Protein AF-A0A1G7Z1V8-F1 (afdb_monomer)

Foldseek 3Di:
DPPDDLADPVLVVLLVVLVPDDDPDDPVNLVVLVVQLVVLVVVLVVLVVCVVVVVDDPSNSVRNNVSSVVSNVSSVVSNVVNVVNVVVVVVVVVVVVVVVVVVD

Radius of gyration: 20.26 Å; Cα contacts (8 Å, |Δi|>4): 48; chains: 1; bounding box: 48×25×67 Å

Mean predicted aligned error: 6.36 Å

Solvent-accessible surface area (backbone atoms only — not comparable to full-atom values): 6083 Å² total; per-residue (Å²): 131,82,81,78,68,95,62,60,66,72,59,53,53,60,60,53,69,62,74,75,75,65,82,84,73,49,76,68,52,53,52,49,47,51,53,50,42,57,49,45,58,49,50,53,52,51,48,55,51,34,49,75,71,62,74,45,58,66,72,60,48,55,54,50,49,52,49,48,52,52,50,47,52,53,44,51,54,52,50,52,53,43,51,53,49,52,52,50,53,51,53,51,54,51,51,54,52,52,50,57,64,71,77,104

Structure (mmCIF, N/CA/C/O backbone):
data_AF-A0A1G7Z1V8-F1
#
_entry.id   AF-A0A1G7Z1V8-F1
#
loop_
_atom_site.group_PDB
_atom_site.id
_atom_site.type_symbol
_atom_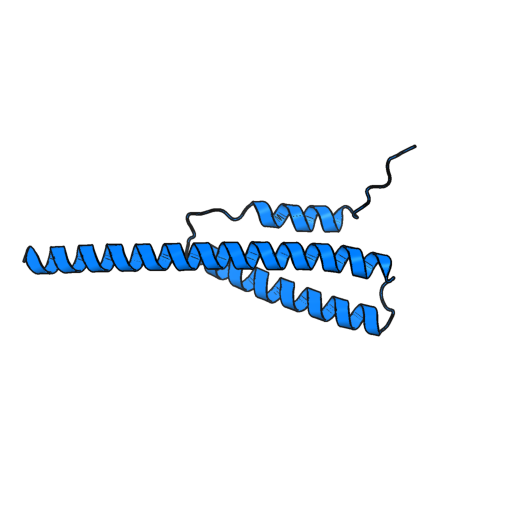site.label_atom_id
_atom_site.label_alt_id
_atom_site.label_comp_id
_atom_site.label_asym_id
_atom_site.label_entity_id
_atom_site.l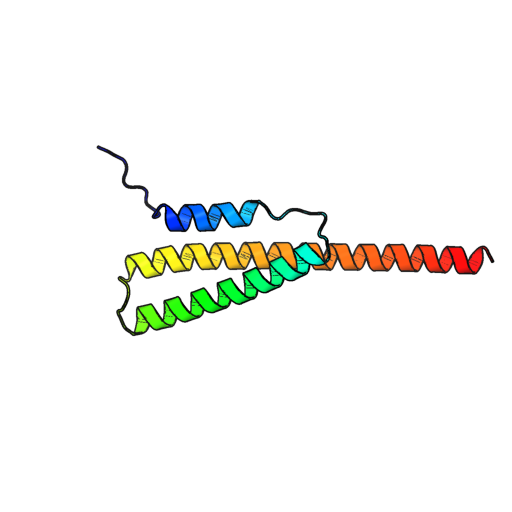abel_seq_id
_atom_site.pdbx_PDB_ins_code
_atom_site.Cartn_x
_atom_site.Cartn_y
_atom_site.Cartn_z
_atom_site.occupancy
_atom_site.B_iso_or_equiv
_atom_site.auth_seq_id
_atom_site.auth_comp_id
_atom_site.auth_asym_id
_atom_site.auth_atom_id
_atom_site.pdbx_PDB_model_num
ATOM 1 N N . MET A 1 1 ? 2.739 20.036 -32.346 1.00 44.28 1 MET A N 1
ATOM 2 C CA . MET A 1 1 ? 3.499 18.960 -31.675 1.00 44.28 1 MET A CA 1
ATOM 3 C C . MET A 1 1 ? 2.610 18.383 -30.588 1.00 44.28 1 MET A C 1
ATOM 5 O O . MET A 1 1 ? 2.010 19.171 -29.864 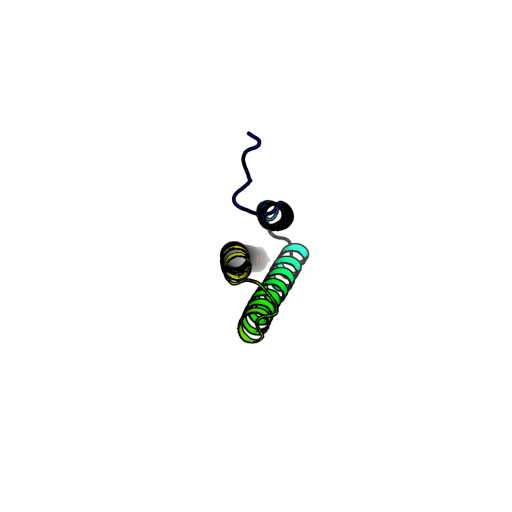1.00 44.28 1 MET A O 1
ATOM 9 N N . LYS A 1 2 ? 2.434 17.058 -30.528 1.00 48.09 2 LYS A N 1
ATOM 10 C CA . LYS A 1 2 ? 1.770 16.426 -29.377 1.00 48.09 2 LYS A CA 1
ATOM 11 C C . LYS A 1 2 ? 2.706 16.600 -28.178 1.00 48.09 2 LYS A C 1
ATOM 13 O O . LYS A 1 2 ? 3.908 16.435 -28.349 1.00 48.09 2 LYS A O 1
ATOM 18 N N . LYS A 1 3 ? 2.183 17.014 -27.022 1.00 54.50 3 LYS A N 1
ATOM 19 C CA . LYS A 1 3 ? 2.970 17.019 -25.785 1.00 54.50 3 LYS A CA 1
ATOM 20 C C . LYS A 1 3 ? 3.292 15.558 -25.476 1.00 54.50 3 LYS A C 1
ATOM 22 O O . LYS A 1 3 ? 2.359 14.771 -25.349 1.00 54.50 3 LYS A O 1
ATOM 27 N N . GLU A 1 4 ? 4.569 15.196 -25.442 1.00 62.28 4 GLU A N 1
ATOM 28 C CA . GLU A 1 4 ? 4.981 13.945 -24.810 1.00 62.28 4 GLU A CA 1
ATOM 29 C C . GLU A 1 4 ? 4.632 14.087 -23.329 1.00 62.28 4 GLU A C 1
ATOM 31 O O . GLU A 1 4 ? 5.056 15.037 -22.666 1.00 62.28 4 GLU A O 1
ATOM 36 N N . GLU A 1 5 ? 3.738 13.233 -22.843 1.00 61.56 5 GLU A N 1
ATOM 37 C CA . GLU A 1 5 ? 3.454 13.175 -21.418 1.00 61.56 5 GLU A CA 1
ATOM 38 C C . GLU A 1 5 ? 4.712 12.662 -20.715 1.00 61.56 5 GLU A C 1
ATOM 40 O O . GLU A 1 5 ? 5.253 11.624 -21.082 1.00 61.56 5 GLU A O 1
ATOM 45 N N . LEU A 1 6 ? 5.187 13.418 -19.719 1.00 68.56 6 LEU A N 1
ATOM 46 C CA . LEU A 1 6 ? 6.404 13.119 -18.952 1.00 68.56 6 LEU A CA 1
ATOM 47 C C . LEU A 1 6 ? 6.329 11.783 -18.198 1.00 68.56 6 LEU A C 1
ATOM 49 O O . LEU A 1 6 ? 7.359 11.255 -17.796 1.00 68.56 6 LEU A O 1
ATOM 53 N N . ILE A 1 7 ? 5.119 11.262 -17.984 1.00 72.81 7 ILE A N 1
ATOM 54 C CA . ILE A 1 7 ? 4.864 10.013 -17.271 1.00 72.81 7 ILE A CA 1
ATOM 55 C C . ILE A 1 7 ? 4.042 9.107 -18.196 1.00 72.81 7 ILE A C 1
ATOM 57 O O . ILE A 1 7 ? 2.959 9.523 -18.621 1.00 72.81 7 ILE A O 1
ATOM 61 N N . PRO A 1 8 ? 4.505 7.882 -18.497 1.00 79.38 8 PRO A N 1
ATOM 62 C CA . PRO A 1 8 ? 3.731 6.889 -19.234 1.00 79.38 8 PRO A CA 1
ATOM 63 C C . PRO A 1 8 ? 2.313 6.692 -18.678 1.00 79.38 8 PRO A C 1
ATOM 65 O O . PRO A 1 8 ? 2.115 6.674 -17.465 1.00 79.38 8 PRO A O 1
ATOM 68 N N . GLN A 1 9 ? 1.325 6.489 -19.556 1.00 83.25 9 GLN A N 1
ATOM 69 C CA . GLN A 1 9 ? -0.086 6.361 -19.155 1.00 83.25 9 GLN A CA 1
ATOM 70 C C . GLN A 1 9 ? -0.310 5.277 -18.089 1.00 83.25 9 GLN A C 1
ATOM 72 O O . GLN A 1 9 ? -1.042 5.515 -17.136 1.00 83.25 9 GLN A O 1
ATOM 77 N N . TYR A 1 10 ? 0.366 4.127 -18.202 1.00 82.19 10 TYR A N 1
ATOM 78 C CA . TYR A 1 10 ? 0.224 3.031 -17.237 1.00 82.19 10 TYR A CA 1
ATOM 79 C C . TYR A 1 10 ? 0.620 3.453 -15.811 1.00 82.19 10 TYR A C 1
ATOM 81 O O . TYR A 1 10 ? -0.044 3.084 -14.848 1.00 82.19 10 TYR A O 1
ATOM 89 N N . LEU A 1 11 ? 1.639 4.306 -15.677 1.00 79.94 11 LEU A N 1
ATOM 90 C CA . LEU A 1 11 ? 2.068 4.866 -14.396 1.00 79.94 11 LEU A CA 1
ATOM 91 C C . LEU A 1 11 ? 1.097 5.929 -13.865 1.00 79.94 11 LEU A C 1
ATOM 93 O O . LEU A 1 11 ? 0.920 6.07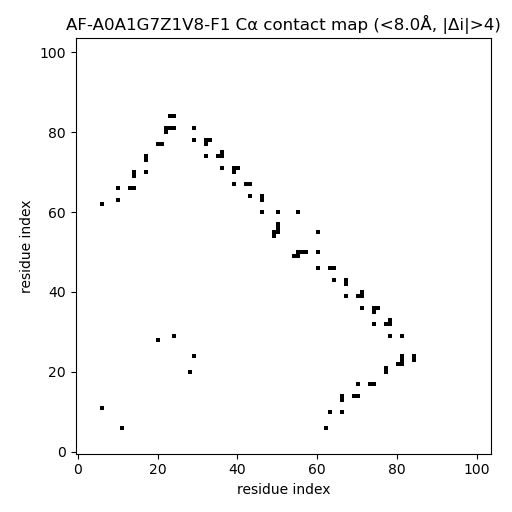0 -12.656 1.00 79.94 11 LEU A O 1
ATOM 97 N N . GLN A 1 12 ? 0.436 6.675 -14.752 1.00 80.75 12 GLN A N 1
ATOM 98 C CA . GLN A 1 12 ? -0.624 7.600 -14.345 1.00 80.75 12 GLN A CA 1
ATOM 99 C C . GLN A 1 12 ? -1.860 6.855 -13.833 1.00 80.75 12 GLN A C 1
ATOM 101 O O . GLN A 1 12 ? -2.482 7.296 -12.867 1.00 80.75 12 GLN A O 1
ATOM 106 N N . ASP A 1 13 ? -2.218 5.743 -14.474 1.00 84.56 13 ASP A N 1
A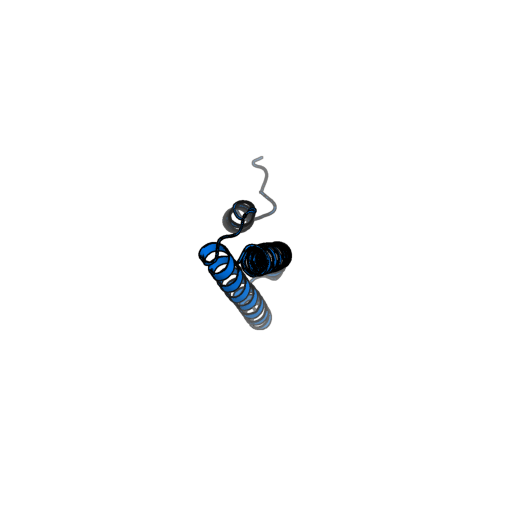TOM 107 C CA . ASP A 1 13 ? -3.333 4.896 -14.051 1.00 84.56 13 ASP A CA 1
ATOM 108 C C . ASP A 1 13 ? -3.044 4.299 -12.670 1.00 84.56 13 ASP A C 1
ATOM 110 O O . ASP A 1 13 ? -3.881 4.379 -11.771 1.00 84.56 13 ASP A O 1
ATOM 114 N N . GLU A 1 14 ? -1.804 3.860 -12.454 1.00 81.06 14 GLU A N 1
ATOM 115 C CA . GLU A 1 14 ? -1.313 3.424 -11.153 1.00 81.06 14 GLU A CA 1
ATOM 116 C C . GLU A 1 14 ? -1.478 4.494 -10.056 1.00 81.06 14 GLU A C 1
ATOM 118 O O . GLU A 1 14 ? -1.900 4.170 -8.945 1.00 81.06 14 GLU A O 1
ATOM 123 N N . LEU A 1 15 ? -1.200 5.768 -10.348 1.00 79.38 15 LEU A N 1
ATOM 124 C CA . LEU A 1 15 ? -1.420 6.869 -9.400 1.00 79.38 15 LEU A CA 1
ATOM 125 C C . LEU A 1 15 ? -2.905 7.170 -9.146 1.00 79.38 15 LEU A C 1
ATOM 127 O O . LEU A 1 15 ? -3.257 7.650 -8.067 1.00 79.38 15 LEU A O 1
ATOM 131 N N . ARG A 1 16 ? -3.790 6.919 -10.117 1.00 81.25 16 ARG A N 1
ATOM 132 C CA . ARG A 1 16 ? -5.234 7.166 -9.963 1.00 81.25 16 ARG A CA 1
ATOM 133 C C . ARG A 1 16 ? -5.886 6.184 -9.003 1.00 81.25 16 ARG A C 1
ATOM 135 O O . ARG A 1 16 ? -6.684 6.621 -8.181 1.00 81.25 16 ARG A O 1
ATOM 142 N N . GLU A 1 17 ? -5.507 4.910 -9.063 1.00 76.19 17 GLU A N 1
ATOM 143 C CA . GLU A 1 17 ? -6.053 3.847 -8.202 1.00 76.19 17 GLU A CA 1
ATOM 144 C C . GLU A 1 17 ? -5.892 4.133 -6.699 1.00 76.19 17 GLU A C 1
ATOM 146 O O . GLU A 1 17 ? -6.648 3.627 -5.872 1.00 76.19 17 GLU A O 1
ATOM 151 N N . ILE A 1 18 ? -4.928 4.976 -6.334 1.00 69.00 18 ILE A N 1
ATOM 152 C CA . ILE A 1 18 ? -4.617 5.324 -4.946 1.00 69.00 18 ILE A CA 1
ATOM 153 C C . ILE A 1 18 ? -5.609 6.327 -4.346 1.00 69.00 18 ILE A C 1
ATOM 155 O O . ILE A 1 18 ? -5.820 6.336 -3.135 1.00 69.00 18 ILE A O 1
ATOM 159 N N . ASN A 1 19 ? -6.246 7.168 -5.165 1.00 67.06 19 ASN A N 1
ATOM 160 C CA . ASN A 1 19 ? -7.107 8.258 -4.684 1.00 67.06 19 ASN A CA 1
ATOM 161 C C . ASN A 1 19 ? -8.502 7.815 -4.212 1.00 67.06 19 ASN A C 1
ATOM 163 O O . ASN A 1 19 ? -9.252 8.633 -3.659 1.00 67.06 19 ASN A O 1
ATOM 167 N N . ASP A 1 20 ? -8.849 6.549 -4.438 1.00 70.81 20 ASP A N 1
ATOM 168 C CA . ASP A 1 20 ? -10.191 6.026 -4.192 1.00 70.81 20 ASP A CA 1
ATOM 169 C C . ASP A 1 20 ? -10.388 5.504 -2.764 1.00 70.81 20 ASP A C 1
ATOM 171 O O . ASP A 1 20 ? -11.523 5.281 -2.347 1.00 70.81 20 ASP A O 1
ATOM 175 N N . IL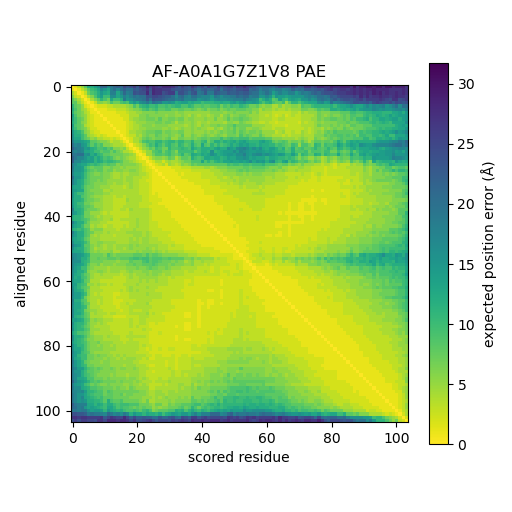E A 1 21 ? -9.317 5.352 -1.979 1.00 67.50 21 ILE A N 1
ATOM 176 C CA . ILE A 1 21 ? -9.424 4.872 -0.599 1.00 67.50 21 ILE A CA 1
ATOM 177 C C . ILE A 1 21 ? -9.617 6.067 0.337 1.00 67.50 21 ILE A C 1
ATOM 179 O O . ILE A 1 21 ? -8.733 6.911 0.483 1.00 67.50 21 ILE A O 1
ATOM 183 N N . ARG A 1 22 ? -10.791 6.156 0.968 1.00 72.94 22 ARG A N 1
ATOM 184 C CA . ARG A 1 22 ? -11.143 7.241 1.894 1.00 72.94 22 ARG A CA 1
ATOM 185 C C . ARG A 1 22 ? -11.871 6.696 3.122 1.00 72.94 22 ARG A C 1
ATOM 187 O O . ARG A 1 22 ? -12.572 5.698 3.000 1.00 72.94 22 ARG A O 1
ATOM 194 N N . PRO A 1 23 ? -11.754 7.363 4.281 1.00 73.69 23 PRO A N 1
ATOM 195 C CA . PRO A 1 23 ? -12.520 7.000 5.468 1.00 73.69 23 PRO A CA 1
ATOM 196 C C . PRO A 1 23 ? -14.039 7.179 5.254 1.00 73.69 23 PRO A C 1
ATOM 198 O O . PRO A 1 23 ? -14.445 8.044 4.466 1.00 73.69 23 PRO A O 1
ATOM 201 N N . PRO A 1 24 ? -14.888 6.448 6.007 1.00 80.12 24 PRO A N 1
ATOM 202 C CA . PRO A 1 24 ? -14.539 5.506 7.080 1.00 80.12 24 PRO A CA 1
ATOM 203 C C . PRO A 1 24 ? -14.039 4.150 6.558 1.00 80.12 24 PRO A C 1
ATOM 205 O O . PRO A 1 24 ? -14.579 3.640 5.585 1.00 80.12 24 PRO A O 1
ATOM 208 N N . TYR A 1 25 ? -13.057 3.549 7.236 1.00 84.75 25 TYR A N 1
ATOM 209 C CA . TYR A 1 25 ? -12.477 2.267 6.819 1.00 84.75 25 TYR A CA 1
ATOM 210 C C . TYR A 1 25 ? -13.206 1.066 7.440 1.00 84.75 25 TYR A C 1
ATOM 212 O O . TYR A 1 25 ? -13.297 0.931 8.660 1.00 84.75 25 TYR A O 1
ATOM 220 N N . SER A 1 26 ? -13.676 0.150 6.604 1.00 85.75 26 SER A N 1
ATOM 221 C CA . SER A 1 26 ? -14.138 -1.186 6.985 1.00 85.75 26 SER A CA 1
ATOM 222 C C . SER A 1 26 ? -12.968 -2.161 7.180 1.00 85.75 26 SER A C 1
ATOM 224 O O . SER A 1 26 ? -11.856 -1.948 6.698 1.00 85.75 26 SER A O 1
ATOM 226 N N . PHE A 1 27 ? -13.218 -3.292 7.851 1.00 82.94 27 PHE A N 1
ATOM 227 C CA . PHE A 1 27 ? -12.215 -4.357 8.011 1.00 82.94 27 PHE A CA 1
ATOM 228 C C . PHE A 1 27 ? -11.687 -4.887 6.663 1.00 82.94 27 PHE A C 1
ATOM 230 O O . PHE A 1 27 ? -10.500 -5.197 6.528 1.00 82.94 27 PHE A O 1
ATOM 237 N N . GLU A 1 28 ? -12.560 -4.969 5.657 1.00 87.44 28 GLU A N 1
ATOM 238 C CA . GLU A 1 28 ? -12.195 -5.385 4.302 1.00 87.44 28 GLU A CA 1
ATOM 239 C C . GLU A 1 28 ? -11.268 -4.357 3.638 1.00 87.44 28 GLU A C 1
ATOM 241 O O . GLU A 1 28 ? -10.240 -4.728 3.072 1.00 87.44 28 GLU A O 1
ATOM 246 N N . GLU A 1 29 ? -11.561 -3.063 3.784 1.00 87.44 29 GLU A N 1
ATOM 247 C CA . GLU A 1 29 ? -10.715 -1.981 3.264 1.00 87.44 29 GLU A CA 1
ATOM 248 C C . GLU A 1 29 ? -9.344 -1.931 3.944 1.00 87.44 29 GLU A C 1
ATOM 250 O O . GLU A 1 29 ? -8.339 -1.721 3.269 1.00 87.44 29 GLU A O 1
ATOM 255 N N . ILE A 1 30 ? -9.272 -2.194 5.251 1.00 85.62 30 ILE A N 1
ATOM 256 C CA . ILE A 1 30 ? -8.002 -2.280 5.993 1.00 85.62 30 ILE A CA 1
ATOM 257 C C . ILE A 1 30 ? -7.160 -3.457 5.501 1.00 85.62 30 ILE A C 1
ATOM 259 O O . ILE A 1 30 ? -5.953 -3.322 5.292 1.00 85.62 30 ILE A O 1
ATOM 263 N N . THR A 1 31 ? -7.793 -4.610 5.282 1.00 88.44 31 THR A N 1
ATOM 264 C CA . THR A 1 31 ? -7.114 -5.791 4.731 1.00 88.44 31 THR A CA 1
ATOM 265 C C . THR A 1 31 ? -6.584 -5.497 3.329 1.00 88.44 31 THR A C 1
ATOM 267 O O . THR A 1 31 ? -5.412 -5.739 3.046 1.00 88.44 31 THR A O 1
ATOM 270 N N . LYS A 1 32 ? -7.404 -4.868 2.482 1.00 89.69 32 LYS A N 1
ATOM 271 C CA . LYS A 1 32 ? -7.008 -4.446 1.136 1.00 89.69 32 LYS A CA 1
ATOM 272 C C . LYS A 1 32 ? -5.848 -3.447 1.158 1.00 89.69 32 LYS A C 1
ATOM 274 O O . LYS A 1 32 ? -4.919 -3.589 0.371 1.00 89.69 32 LYS A O 1
ATOM 279 N N . LEU A 1 33 ? -5.872 -2.459 2.056 1.00 89.94 33 LEU A N 1
ATOM 280 C CA . LEU A 1 33 ? -4.785 -1.488 2.231 1.00 89.94 33 LEU A CA 1
ATOM 281 C C . LEU A 1 33 ? -3.456 -2.175 2.553 1.00 89.94 33 LEU A C 1
ATOM 283 O O . LEU A 1 33 ? -2.428 -1.840 1.964 1.00 89.94 33 LEU A O 1
ATOM 287 N N . LYS A 1 34 ? -3.483 -3.161 3.454 1.00 90.44 34 LYS A N 1
ATOM 288 C CA . LYS A 1 34 ? -2.307 -3.966 3.787 1.00 90.44 34 LYS A CA 1
ATOM 289 C C . LYS A 1 34 ? -1.803 -4.748 2.572 1.00 90.44 34 LYS A C 1
ATOM 291 O O . LYS A 1 34 ? -0.611 -4.705 2.284 1.00 90.44 34 LYS A O 1
ATOM 296 N N . ASP A 1 35 ? -2.687 -5.435 1.857 1.00 92.62 35 ASP A N 1
ATOM 297 C CA . ASP A 1 35 ? -2.297 -6.240 0.694 1.00 92.62 35 ASP A CA 1
ATOM 298 C C . ASP A 1 35 ? -1.709 -5.370 -0.432 1.00 92.62 35 ASP A C 1
ATOM 300 O O . ASP A 1 35 ? -0.724 -5.752 -1.067 1.00 92.62 35 ASP A O 1
ATOM 304 N N . LEU A 1 36 ? -2.253 -4.165 -0.640 1.00 91.69 36 LEU A N 1
ATOM 305 C CA . LEU A 1 36 ? -1.715 -3.175 -1.578 1.00 91.69 36 LEU A CA 1
ATOM 306 C C . LEU A 1 36 ? -0.338 -2.650 -1.150 1.00 91.69 36 LEU A C 1
ATOM 308 O O . LEU A 1 36 ? 0.529 -2.445 -2.004 1.00 91.69 36 LEU A O 1
ATOM 312 N N . LEU A 1 37 ? -0.118 -2.449 0.152 1.00 92.81 37 LEU A N 1
ATOM 313 C CA . LEU A 1 37 ? 1.187 -2.054 0.681 1.00 92.81 37 LEU A CA 1
ATOM 314 C C . LEU A 1 37 ? 2.223 -3.161 0.456 1.00 92.81 37 LEU A C 1
ATOM 316 O O . LEU A 1 37 ? 3.290 -2.895 -0.095 1.00 92.81 37 LEU A O 1
ATOM 320 N N . ASP A 1 38 ? 1.891 -4.402 0.818 1.00 94.00 38 ASP A N 1
ATOM 321 C CA . ASP A 1 38 ? 2.771 -5.560 0.626 1.00 94.00 38 ASP A CA 1
ATOM 322 C C . ASP A 1 38 ? 3.118 -5.754 -0.862 1.00 94.00 38 ASP A C 1
ATOM 324 O O . ASP A 1 38 ? 4.262 -6.059 -1.214 1.00 94.00 38 ASP A O 1
ATOM 328 N N . HIS A 1 39 ? 2.147 -5.533 -1.754 1.00 93.81 39 HIS A N 1
ATOM 329 C CA . HIS A 1 39 ? 2.364 -5.572 -3.197 1.00 93.81 39 HIS A CA 1
ATOM 330 C C . HIS A 1 39 ? 3.291 -4.450 -3.685 1.00 93.81 39 HIS A C 1
ATOM 332 O O . HIS A 1 39 ? 4.229 -4.727 -4.431 1.00 93.81 39 HIS A O 1
ATOM 338 N N . THR A 1 40 ? 3.074 -3.209 -3.240 1.00 92.88 40 THR A N 1
AT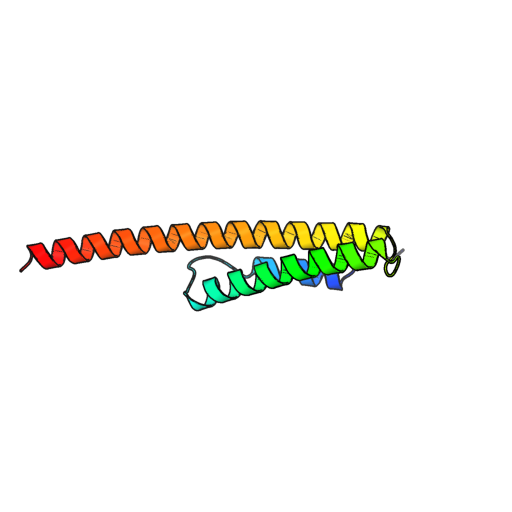OM 339 C CA . THR A 1 40 ? 3.916 -2.053 -3.603 1.00 92.88 40 THR A CA 1
ATOM 340 C C . THR A 1 40 ? 5.373 -2.282 -3.198 1.00 92.88 40 THR A C 1
ATOM 342 O O . THR A 1 40 ? 6.270 -2.157 -4.028 1.00 92.88 40 THR A O 1
ATOM 345 N N . LEU A 1 41 ? 5.614 -2.738 -1.965 1.00 94.50 41 LEU A N 1
ATOM 346 C CA . LEU A 1 41 ? 6.962 -3.056 -1.472 1.00 94.50 41 LEU A CA 1
ATOM 347 C C . LEU A 1 41 ? 7.639 -4.164 -2.292 1.00 94.50 41 LEU A C 1
ATOM 349 O O . LEU A 1 41 ? 8.852 -4.158 -2.508 1.00 94.50 41 LEU A O 1
ATOM 353 N N . LYS A 1 42 ? 6.857 -5.136 -2.775 1.00 96.25 42 LYS A N 1
ATOM 354 C CA . LYS A 1 42 ? 7.368 -6.170 -3.678 1.00 96.25 42 LYS A CA 1
ATOM 355 C C . LYS A 1 42 ? 7.763 -5.585 -5.036 1.00 96.25 42 LYS A C 1
ATOM 357 O O . LYS A 1 42 ? 8.798 -5.987 -5.563 1.00 96.25 42 LYS A O 1
ATOM 362 N N . GLN A 1 43 ? 6.970 -4.669 -5.592 1.00 93.81 43 GLN A N 1
ATOM 363 C CA . GLN A 1 43 ? 7.285 -4.001 -6.860 1.00 93.81 43 GLN A CA 1
ATOM 364 C C . GLN A 1 43 ? 8.556 -3.152 -6.753 1.00 93.81 43 GLN A C 1
ATOM 366 O O . GLN A 1 43 ? 9.378 -3.207 -7.662 1.00 93.81 43 GLN A O 1
ATOM 371 N N . GLU A 1 44 ? 8.766 -2.445 -5.640 1.00 94.19 44 GLU A N 1
ATOM 372 C CA . GLU A 1 44 ? 9.997 -1.673 -5.396 1.00 94.19 44 GLU A CA 1
ATOM 373 C C . GLU A 1 44 ? 11.235 -2.568 -5.441 1.00 94.19 44 GLU A C 1
ATOM 375 O O . GLU A 1 44 ? 12.197 -2.282 -6.152 1.00 94.19 44 GLU A O 1
ATOM 380 N N . LYS A 1 45 ? 11.178 -3.717 -4.762 1.00 95.56 45 LYS A N 1
ATOM 381 C CA . LYS A 1 45 ? 12.272 -4.689 -4.786 1.00 95.56 45 LYS A CA 1
ATOM 382 C C . LYS A 1 45 ? 12.513 -5.261 -6.186 1.00 95.56 45 LYS A C 1
ATOM 384 O O . LYS A 1 45 ? 13.655 -5.426 -6.603 1.00 95.56 45 LYS A O 1
ATOM 389 N N . GLN A 1 46 ? 11.444 -5.582 -6.915 1.00 94.69 46 GLN A N 1
ATOM 390 C CA . GLN A 1 46 ? 11.555 -6.079 -8.289 1.00 94.69 46 GLN A CA 1
ATOM 391 C C . GLN A 1 46 ? 12.159 -5.030 -9.226 1.00 94.69 46 GLN A C 1
ATOM 393 O O . GLN A 1 46 ? 12.904 -5.393 -10.135 1.00 94.69 46 GLN A O 1
ATOM 398 N N . LEU A 1 47 ? 11.857 -3.752 -9.001 1.00 93.94 47 LEU A N 1
ATOM 399 C CA . LEU A 1 47 ? 12.428 -2.643 -9.750 1.00 93.94 47 LEU A CA 1
ATOM 400 C C . LEU A 1 47 ? 13.928 -2.496 -9.474 1.00 93.94 47 LEU A C 1
ATOM 402 O O . LEU A 1 47 ? 14.702 -2.413 -10.423 1.00 93.94 47 LEU A O 1
ATOM 406 N N . GLU A 1 48 ? 14.336 -2.543 -8.202 1.00 93.69 48 GLU A N 1
ATOM 407 C CA . GLU A 1 48 ? 15.748 -2.499 -7.793 1.00 93.69 48 GLU A CA 1
ATOM 408 C C . GLU A 1 48 ? 16.548 -3.655 -8.419 1.00 93.69 48 GLU A C 1
ATOM 410 O O . GLU A 1 48 ? 17.625 -3.449 -8.984 1.00 93.69 48 GLU A O 1
ATOM 415 N N . GLU A 1 49 ? 15.999 -4.873 -8.388 1.00 94.94 49 GLU A N 1
ATOM 416 C CA . GLU A 1 49 ? 16.606 -6.038 -9.038 1.00 94.94 49 GLU A CA 1
ATOM 417 C C . GLU A 1 49 ? 16.694 -5.842 -10.563 1.00 94.94 49 GLU A C 1
ATOM 419 O O . GLU A 1 49 ? 17.751 -6.060 -11.158 1.00 94.94 49 GLU A O 1
ATOM 424 N N . AL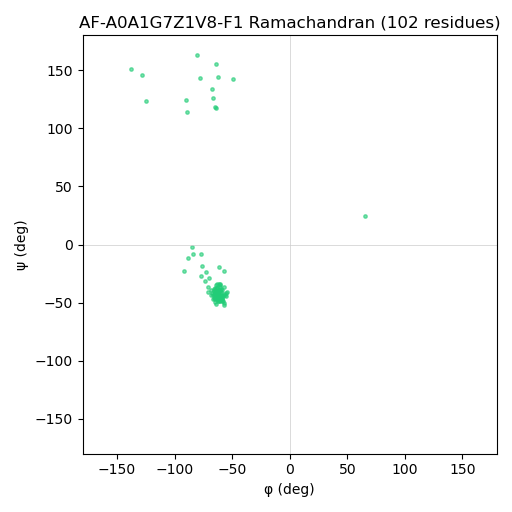A A 1 50 ? 15.614 -5.398 -11.212 1.00 92.31 50 ALA A N 1
ATOM 425 C CA . ALA A 1 50 ? 15.581 -5.180 -12.657 1.00 92.31 50 ALA A CA 1
ATOM 426 C C . ALA A 1 50 ? 16.572 -4.097 -13.120 1.00 92.31 50 ALA A C 1
ATOM 428 O O . ALA A 1 50 ? 17.221 -4.273 -14.156 1.00 92.31 50 ALA A O 1
ATOM 429 N N . GLU A 1 51 ? 16.727 -3.014 -12.355 1.00 90.62 51 GLU A N 1
ATOM 430 C CA . GLU A 1 51 ? 17.722 -1.969 -12.613 1.00 90.62 51 GLU A CA 1
ATOM 431 C C . GLU A 1 51 ? 19.144 -2.525 -12.467 1.00 90.62 51 GLU A C 1
ATOM 433 O O . GLU A 1 51 ? 19.972 -2.350 -13.365 1.00 90.62 51 GLU A O 1
ATOM 438 N N . ALA A 1 52 ? 19.420 -3.271 -11.392 1.00 92.69 52 ALA A N 1
ATOM 439 C CA . ALA A 1 52 ? 20.733 -3.865 -11.142 1.00 92.69 52 ALA A CA 1
ATOM 440 C C . ALA A 1 52 ? 21.170 -4.842 -12.249 1.00 92.69 52 ALA A C 1
ATOM 442 O O . ALA A 1 52 ? 22.357 -4.922 -12.578 1.00 92.69 52 ALA A O 1
ATOM 443 N N . TYR A 1 53 ? 20.222 -5.566 -12.853 1.00 94.19 53 TYR A N 1
ATOM 444 C CA . TYR A 1 53 ? 20.477 -6.461 -13.986 1.00 94.19 53 TYR A CA 1
ATOM 445 C C . TYR A 1 53 ? 20.474 -5.759 -15.354 1.00 94.19 53 TYR A C 1
ATOM 447 O O . TYR A 1 53 ? 20.725 -6.414 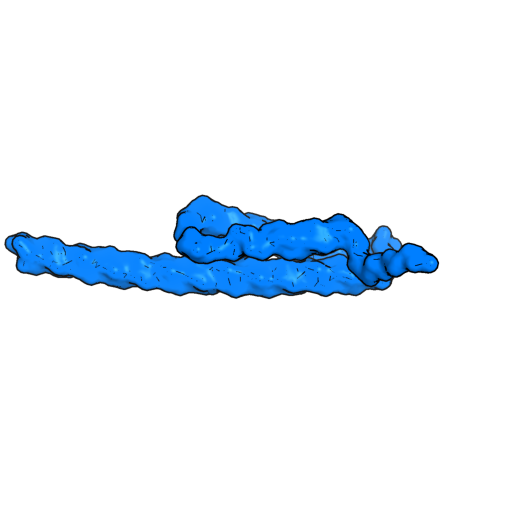-16.368 1.00 94.19 53 TYR A O 1
ATOM 455 N N . GLY A 1 54 ? 20.200 -4.452 -15.411 1.00 91.69 54 GLY A N 1
ATOM 456 C CA . GLY A 1 54 ? 20.091 -3.700 -16.664 1.00 91.69 54 GLY A CA 1
ATOM 457 C C . GLY A 1 54 ? 18.912 -4.140 -17.539 1.00 91.69 54 GLY A C 1
ATOM 458 O O . GLY A 1 54 ? 18.959 -3.979 -18.758 1.00 91.69 54 GLY A O 1
ATOM 459 N N . ALA A 1 55 ? 17.876 -4.728 -16.934 1.00 93.19 55 ALA A N 1
ATOM 460 C CA . ALA A 1 55 ? 16.674 -5.185 -17.630 1.00 93.19 55 ALA A CA 1
ATOM 461 C C . ALA A 1 55 ? 15.738 -4.026 -18.011 1.00 93.19 55 ALA A C 1
ATOM 463 O O . ALA A 1 55 ? 14.896 -4.189 -18.894 1.00 93.19 55 ALA A O 1
ATOM 464 N N . ILE A 1 56 ? 15.900 -2.869 -17.364 1.00 86.94 56 ILE A N 1
ATOM 465 C CA . ILE A 1 56 ? 15.143 -1.644 -17.622 1.00 86.94 56 ILE A CA 1
ATOM 466 C C . ILE A 1 56 ? 16.093 -0.454 -17.834 1.00 86.94 56 ILE A C 1
ATOM 468 O O . ILE A 1 56 ? 17.158 -0.396 -17.210 1.00 86.94 56 ILE A O 1
ATOM 472 N N . PRO A 1 57 ? 15.743 0.512 -18.698 1.00 91.69 57 PRO A N 1
ATOM 473 C CA . PRO A 1 57 ? 16.466 1.774 -18.798 1.00 91.69 57 PRO A CA 1
ATOM 474 C C . PRO A 1 57 ? 16.389 2.570 -17.491 1.00 91.69 57 PRO A C 1
ATOM 476 O O . PRO A 1 57 ? 15.342 2.619 -16.850 1.00 91.69 57 PRO A O 1
ATOM 479 N N . LYS A 1 58 ? 17.472 3.273 -17.139 1.00 89.19 58 LYS A N 1
ATOM 480 C CA . LYS A 1 58 ? 17.543 4.066 -15.902 1.00 89.19 58 LYS A CA 1
ATOM 481 C C . LYS A 1 58 ? 16.426 5.109 -15.781 1.00 89.19 58 LYS A C 1
ATOM 483 O O . LYS A 1 58 ? 15.827 5.247 -14.728 1.00 89.19 58 LYS A O 1
ATOM 488 N N . GLU A 1 59 ? 16.122 5.819 -16.864 1.00 88.62 59 GLU A N 1
ATOM 489 C CA . GLU A 1 59 ? 15.066 6.841 -16.864 1.00 88.62 59 GLU A CA 1
ATOM 490 C C . GLU A 1 59 ? 13.684 6.235 -16.572 1.00 88.62 59 GLU A C 1
ATOM 492 O O . GLU A 1 59 ? 12.887 6.819 -15.843 1.00 88.62 59 GLU A O 1
ATOM 497 N N . GLU A 1 60 ? 13.410 5.036 -17.091 1.00 86.12 60 GLU A N 1
ATOM 498 C CA . GLU A 1 60 ? 12.170 4.309 -16.808 1.00 86.12 60 GLU A CA 1
ATOM 499 C C . GLU A 1 60 ? 12.143 3.784 -15.364 1.00 86.12 60 GLU A C 1
ATOM 501 O O . GLU A 1 60 ? 11.098 3.847 -14.709 1.00 86.12 60 GLU A O 1
ATOM 506 N N . ALA A 1 61 ? 13.293 3.346 -14.840 1.00 90.44 61 ALA A N 1
ATOM 507 C CA . ALA A 1 61 ? 13.451 2.967 -13.439 1.00 90.44 61 ALA A CA 1
ATOM 508 C C . ALA A 1 61 ? 13.168 4.146 -12.498 1.00 90.44 61 ALA A C 1
ATOM 510 O O . ALA A 1 61 ? 12.358 4.018 -11.583 1.00 90.44 61 ALA A O 1
ATOM 511 N N . ASP A 1 62 ? 13.751 5.316 -12.768 1.00 90.50 62 ASP A N 1
ATOM 512 C CA . ASP A 1 62 ? 13.587 6.526 -11.957 1.00 90.50 62 ASP A CA 1
ATOM 513 C C . ASP A 1 62 ? 12.112 6.973 -11.891 1.00 90.50 62 ASP A C 1
ATOM 515 O O . ASP A 1 62 ? 11.599 7.292 -10.813 1.00 90.50 62 ASP A O 1
ATOM 519 N N . ILE A 1 63 ? 11.396 6.962 -13.025 1.00 89.50 63 ILE A N 1
ATOM 520 C CA . ILE A 1 63 ? 9.971 7.340 -13.073 1.00 89.50 63 ILE A CA 1
ATOM 521 C C . ILE A 1 63 ? 9.110 6.297 -12.347 1.00 89.50 63 ILE A C 1
ATOM 523 O O . ILE A 1 63 ? 8.221 6.663 -11.574 1.00 89.50 63 ILE A O 1
ATOM 527 N N . THR A 1 64 ? 9.375 5.007 -12.560 1.00 89.50 64 THR A N 1
ATOM 528 C CA . THR A 1 64 ? 8.634 3.927 -11.889 1.00 89.50 64 THR A CA 1
ATOM 529 C C . THR A 1 64 ? 8.851 3.974 -10.378 1.00 89.50 64 THR A C 1
ATOM 531 O O . THR A 1 64 ? 7.892 3.882 -9.613 1.00 89.50 64 THR A O 1
ATOM 534 N N . ASN A 1 65 ? 10.086 4.210 -9.936 1.00 91.81 65 ASN A N 1
ATOM 535 C CA . ASN A 1 65 ? 10.432 4.342 -8.526 1.00 91.81 65 ASN A CA 1
ATOM 536 C C . ASN A 1 65 ? 9.711 5.528 -7.874 1.00 91.81 65 ASN A C 1
ATOM 538 O O . ASN A 1 65 ? 9.172 5.402 -6.774 1.00 91.81 65 ASN A O 1
ATOM 542 N N . LEU A 1 66 ? 9.641 6.673 -8.562 1.00 90.81 66 LEU A N 1
ATOM 543 C CA . LEU A 1 66 ? 8.894 7.834 -8.079 1.00 90.81 66 LEU A CA 1
ATOM 544 C C . LEU A 1 66 ? 7.413 7.497 -7.860 1.00 90.81 66 LEU A C 1
ATOM 546 O O . LEU A 1 66 ? 6.839 7.878 -6.840 1.00 90.81 66 LEU A O 1
ATOM 550 N N . VAL A 1 67 ? 6.798 6.775 -8.799 1.00 90.12 67 VAL A N 1
ATOM 551 C CA . VAL A 1 67 ? 5.393 6.362 -8.700 1.00 90.12 67 VAL A CA 1
ATOM 552 C C . VAL A 1 67 ? 5.198 5.429 -7.514 1.00 90.12 67 VAL A C 1
ATOM 554 O O . VAL A 1 67 ? 4.354 5.729 -6.672 1.00 90.12 67 VAL A O 1
ATOM 557 N N . LEU A 1 68 ? 6.007 4.370 -7.401 1.00 91.69 68 LEU A N 1
ATOM 558 C CA . LEU A 1 68 ? 5.967 3.417 -6.285 1.00 91.69 68 LEU A CA 1
ATOM 559 C C . LEU A 1 68 ? 6.162 4.106 -4.930 1.00 91.69 68 LEU A C 1
ATOM 561 O O . LEU A 1 68 ? 5.365 3.882 -4.025 1.00 91.69 68 LEU A O 1
ATOM 565 N N . THR A 1 69 ? 7.105 5.046 -4.833 1.00 91.56 69 THR A N 1
ATOM 566 C CA . THR A 1 69 ? 7.340 5.840 -3.615 1.00 91.56 69 THR A CA 1
ATOM 567 C C . THR A 1 69 ? 6.093 6.634 -3.213 1.00 91.56 69 THR A C 1
ATOM 569 O O . THR A 1 69 ? 5.708 6.662 -2.042 1.00 91.56 69 THR A O 1
ATOM 572 N N . VAL A 1 70 ? 5.427 7.278 -4.178 1.00 90.69 70 VAL A N 1
ATOM 573 C CA . VAL A 1 70 ? 4.169 7.995 -3.919 1.00 90.69 70 VAL A CA 1
ATOM 574 C C . VAL A 1 70 ? 3.071 7.015 -3.498 1.00 90.69 70 VAL A C 1
ATOM 576 O O . VAL A 1 70 ? 2.347 7.306 -2.543 1.00 90.69 70 VAL A O 1
ATOM 579 N N . LYS A 1 71 ? 2.967 5.844 -4.147 1.00 89.81 71 LYS A N 1
ATOM 580 C CA . LYS A 1 71 ? 2.010 4.795 -3.758 1.00 89.81 71 LYS A CA 1
ATOM 581 C C . LYS A 1 71 ? 2.212 4.362 -2.314 1.00 89.81 71 LYS A C 1
ATOM 583 O O . LYS A 1 71 ? 1.266 4.362 -1.526 1.00 89.81 71 LYS A O 1
ATOM 588 N N . HIS A 1 72 ? 3.450 4.018 -1.974 1.00 92.56 72 HIS A N 1
ATOM 589 C CA . HIS A 1 72 ? 3.850 3.549 -0.659 1.00 92.56 72 HIS A CA 1
ATOM 590 C C . HIS A 1 72 ? 3.499 4.580 0.411 1.00 92.56 72 HIS A C 1
ATOM 592 O O . HIS A 1 72 ? 2.844 4.236 1.398 1.00 92.56 72 HIS A O 1
ATOM 598 N N . PHE A 1 73 ? 3.852 5.847 0.183 1.00 91.06 73 PHE A N 1
ATOM 599 C CA . PHE A 1 73 ? 3.543 6.933 1.106 1.00 91.06 73 PHE A CA 1
ATOM 600 C C . PHE A 1 73 ? 2.039 7.056 1.372 1.00 91.06 73 PHE A C 1
ATOM 602 O O . PHE A 1 73 ? 1.620 7.065 2.530 1.00 91.06 73 PHE A O 1
ATOM 609 N N . VAL A 1 74 ? 1.211 7.106 0.323 1.00 89.00 74 VAL A N 1
ATOM 610 C CA . VAL A 1 74 ? -0.240 7.263 0.507 1.00 89.00 74 VAL A CA 1
ATOM 611 C C . VAL A 1 74 ? -0.843 6.055 1.223 1.00 89.00 74 VAL A C 1
ATOM 613 O O . VAL A 1 74 ? -1.611 6.235 2.164 1.00 89.00 74 VAL A O 1
ATOM 616 N N . LEU A 1 75 ? -0.452 4.832 0.849 1.00 89.94 75 LEU A N 1
ATOM 617 C CA . LEU A 1 75 ? -0.924 3.614 1.514 1.00 89.94 75 LEU A CA 1
ATOM 618 C C . LEU A 1 75 ? -0.554 3.597 3.003 1.00 89.94 75 LEU A C 1
ATOM 620 O O . LEU A 1 75 ? -1.381 3.225 3.836 1.00 89.94 75 LEU A O 1
ATOM 624 N N . GLN A 1 76 ? 0.659 4.031 3.359 1.00 90.56 76 GLN A N 1
ATOM 625 C CA . GLN A 1 76 ? 1.071 4.142 4.759 1.00 90.56 76 GLN A CA 1
ATOM 626 C C . GLN A 1 76 ? 0.232 5.153 5.540 1.00 90.56 76 GLN A C 1
ATOM 628 O O . GLN A 1 76 ? -0.180 4.846 6.660 1.00 90.56 76 GLN A O 1
ATOM 633 N N . GLU A 1 77 ? -0.029 6.335 4.981 1.00 90.69 77 GLU A N 1
ATOM 634 C CA . GLU A 1 77 ? -0.865 7.341 5.643 1.00 90.69 77 GLU A CA 1
ATOM 635 C C . GLU A 1 77 ? -2.314 6.853 5.796 1.00 90.69 77 GLU A C 1
ATOM 637 O O . GLU A 1 77 ? -2.871 6.942 6.889 1.00 90.69 77 GLU A O 1
ATOM 642 N N . SER A 1 78 ? -2.892 6.217 4.772 1.00 90.31 78 SER A N 1
ATOM 643 C CA . SER A 1 78 ? -4.232 5.621 4.869 1.00 90.31 78 SER A CA 1
ATOM 644 C C . SER A 1 78 ? -4.316 4.527 5.938 1.00 90.31 78 SER A C 1
ATOM 646 O O . SER A 1 78 ? -5.293 4.470 6.685 1.00 90.31 78 SER A O 1
ATOM 648 N N . ILE A 1 79 ? -3.290 3.678 6.069 1.00 89.94 79 ILE A N 1
ATOM 649 C CA . ILE A 1 79 ? -3.233 2.663 7.135 1.00 89.94 79 ILE A CA 1
ATOM 650 C C . ILE A 1 79 ? -3.150 3.322 8.516 1.00 89.94 79 ILE A C 1
ATOM 652 O O . ILE A 1 79 ? -3.828 2.873 9.441 1.00 89.94 79 ILE A O 1
ATOM 656 N N . LYS A 1 80 ? -2.353 4.387 8.679 1.00 91.25 80 LYS A N 1
ATOM 657 C CA . LYS A 1 80 ? -2.282 5.133 9.949 1.00 91.25 80 LYS A CA 1
ATOM 658 C C . LYS A 1 80 ? -3.636 5.725 10.324 1.00 91.25 80 LYS A C 1
ATOM 660 O O . LYS A 1 80 ? -4.054 5.597 11.475 1.00 91.25 80 LYS A O 1
ATOM 665 N N . ASP A 1 81 ? -4.330 6.324 9.363 1.00 91.56 81 ASP A N 1
ATOM 666 C CA . ASP A 1 81 ? -5.671 6.864 9.578 1.00 91.56 81 ASP A CA 1
ATOM 667 C C . ASP A 1 81 ? -6.667 5.763 9.962 1.00 91.56 81 ASP A C 1
ATOM 669 O O . ASP A 1 81 ? -7.470 5.951 10.878 1.00 91.56 81 ASP A O 1
ATOM 673 N N . ALA A 1 82 ? -6.581 4.594 9.324 1.00 90.56 82 ALA A N 1
ATOM 674 C CA . ALA A 1 82 ? -7.429 3.455 9.652 1.00 90.56 82 ALA A CA 1
ATOM 675 C C . ALA A 1 82 ? -7.173 2.908 11.063 1.00 90.56 82 ALA A C 1
ATOM 677 O O . ALA A 1 82 ? -8.122 2.630 11.796 1.00 90.56 82 ALA A O 1
ATOM 678 N N . ILE A 1 83 ? -5.906 2.809 11.480 1.00 91.06 83 ILE A N 1
ATOM 679 C CA . ILE A 1 83 ? -5.537 2.430 12.854 1.00 91.06 83 ILE A CA 1
ATOM 680 C C . ILE A 1 83 ? -6.134 3.424 13.849 1.00 91.06 83 ILE A C 1
ATOM 682 O O . ILE A 1 83 ? -6.787 3.015 14.806 1.00 91.06 83 ILE A O 1
ATOM 686 N N . LYS A 1 84 ? -5.970 4.725 13.597 1.00 91.81 84 LYS A N 1
ATOM 687 C CA . LYS A 1 84 ? -6.504 5.775 14.468 1.00 91.81 84 LYS A CA 1
ATOM 688 C C . LYS A 1 84 ? -8.028 5.706 14.586 1.00 91.81 84 LYS A C 1
ATOM 690 O O . LYS A 1 84 ? -8.572 5.923 15.666 1.00 91.81 84 LYS A O 1
ATOM 695 N N . GLN A 1 85 ? -8.728 5.408 13.491 1.00 90.38 85 GLN A N 1
ATOM 696 C CA . GLN A 1 85 ? -10.175 5.207 13.526 1.00 90.38 85 GLN A CA 1
ATOM 697 C C . GLN A 1 85 ? -10.549 3.994 14.392 1.00 90.38 85 GLN A C 1
ATOM 699 O O . GLN A 1 85 ? -11.396 4.125 15.270 1.00 90.38 85 GLN A O 1
ATOM 704 N N . LEU A 1 86 ? -9.878 2.853 14.212 1.00 89.75 86 LEU A N 1
ATOM 705 C CA . LEU A 1 86 ? -10.117 1.659 15.030 1.00 89.75 86 LEU A CA 1
ATOM 706 C C . LEU A 1 86 ? -9.861 1.904 16.523 1.00 89.75 86 LEU A C 1
ATOM 708 O O . LEU A 1 86 ? -10.594 1.391 17.366 1.00 89.75 86 LEU A O 1
ATOM 712 N N . GLU A 1 87 ? -8.832 2.677 16.866 1.00 92.62 87 GLU A N 1
ATOM 713 C CA . GLU A 1 87 ? -8.550 3.058 18.253 1.00 92.62 87 GLU A CA 1
ATOM 714 C C . GLU A 1 87 ? -9.701 3.868 18.864 1.00 92.62 87 GLU A C 1
ATOM 716 O O . GLU A 1 87 ? -10.123 3.569 19.985 1.00 92.62 87 GLU A O 1
ATOM 721 N N . ASN A 1 88 ? -10.253 4.828 18.113 1.00 92.19 88 ASN A N 1
ATOM 722 C CA . ASN A 1 88 ? -11.416 5.609 18.543 1.00 92.19 88 ASN A CA 1
ATOM 723 C C . ASN A 1 88 ? -12.654 4.720 18.725 1.00 92.19 88 ASN A C 1
ATOM 725 O O . ASN A 1 88 ? -13.323 4.814 19.754 1.00 92.19 88 ASN A O 1
ATOM 729 N N . ASP A 1 89 ? -12.923 3.821 17.774 1.00 91.12 89 ASP A N 1
ATOM 730 C CA . ASP A 1 89 ? -14.061 2.897 17.839 1.00 91.12 89 ASP A CA 1
ATOM 731 C C . ASP A 1 89 ? -13.945 1.973 19.067 1.00 91.12 89 ASP A C 1
ATOM 733 O O . ASP A 1 89 ? -14.923 1.721 19.775 1.00 91.12 89 ASP A O 1
ATOM 737 N N . ILE A 1 90 ? -12.736 1.491 19.380 1.00 93.12 90 ILE A N 1
ATOM 738 C CA . ILE A 1 90 ? -12.470 0.693 20.586 1.00 93.12 90 ILE A CA 1
ATOM 739 C C . ILE A 1 90 ? -12.733 1.509 21.856 1.00 93.12 90 ILE A C 1
ATOM 741 O O . ILE A 1 90 ? -13.285 0.970 22.821 1.00 93.12 90 ILE A O 1
ATOM 745 N N . GLU A 1 91 ? -12.314 2.774 21.899 1.00 95.62 91 GLU A N 1
ATOM 746 C CA . GLU A 1 91 ? -12.552 3.645 23.052 1.00 95.62 91 GLU A CA 1
ATOM 747 C C . GLU A 1 91 ? -14.051 3.896 23.264 1.00 95.62 91 GLU A C 1
ATOM 749 O O . GLU A 1 91 ? -14.544 3.753 24.388 1.00 95.62 91 GLU A O 1
ATOM 754 N N . GLU A 1 92 ? -14.790 4.184 22.192 1.00 94.88 92 GLU A N 1
ATOM 755 C CA . GLU A 1 92 ? -16.240 4.380 22.230 1.00 94.88 92 GLU A CA 1
ATOM 756 C C . GLU A 1 92 ? -16.955 3.117 22.723 1.00 94.88 92 GLU A C 1
ATOM 758 O O . GLU A 1 92 ? -17.719 3.173 23.690 1.00 94.88 92 GLU A O 1
ATOM 763 N N . LYS A 1 93 ? -16.624 1.945 22.165 1.00 95.00 93 LYS A N 1
ATOM 764 C CA . LYS A 1 93 ? -17.209 0.664 22.598 1.00 95.00 93 LYS A CA 1
ATOM 765 C C . LYS A 1 93 ? -16.872 0.293 24.036 1.00 95.00 93 LYS A C 1
ATOM 767 O O . LYS A 1 93 ? -17.711 -0.289 24.727 1.00 95.00 93 LYS A O 1
ATOM 772 N N . LYS A 1 94 ? -15.681 0.637 24.530 1.00 96.12 94 LYS A N 1
ATOM 773 C CA . LYS A 1 94 ? -15.350 0.474 25.956 1.00 96.12 94 LYS A CA 1
ATOM 774 C C . LYS A 1 94 ? -16.225 1.362 26.834 1.00 96.12 94 LYS A C 1
ATOM 776 O O . LYS A 1 94 ? -16.710 0.884 27.859 1.00 96.12 94 LYS A O 1
ATOM 781 N N . ARG A 1 95 ? -16.447 2.616 26.433 1.00 95.44 95 ARG A N 1
ATOM 782 C CA . ARG A 1 95 ? -17.288 3.562 27.175 1.00 95.44 95 ARG A CA 1
ATOM 783 C C . ARG A 1 95 ? -18.750 3.101 27.209 1.00 95.44 95 ARG A C 1
ATOM 785 O O . ARG A 1 95 ? -19.317 3.013 28.294 1.00 95.44 95 ARG A O 1
ATOM 792 N N . GLU A 1 96 ? -19.303 2.680 26.069 1.00 95.31 96 GLU A N 1
ATOM 793 C CA . GLU A 1 96 ? -20.643 2.070 25.985 1.00 95.31 96 GLU A CA 1
ATOM 794 C C . GLU A 1 96 ? -20.775 0.854 26.923 1.00 95.31 96 GLU A C 1
ATOM 796 O O . GLU A 1 96 ? -21.762 0.708 27.646 1.00 95.31 96 GLU A O 1
ATOM 801 N N . LEU A 1 97 ? -19.763 -0.023 26.957 1.00 95.75 97 LEU A N 1
ATOM 802 C CA . LEU A 1 97 ? -19.766 -1.206 27.820 1.00 95.75 97 LEU A CA 1
ATOM 803 C C . LEU A 1 97 ? -19.746 -0.843 29.313 1.00 95.75 97 LEU A C 1
ATOM 805 O O . LEU A 1 97 ? -20.393 -1.516 30.118 1.00 95.75 97 LEU A O 1
ATOM 809 N N . GLU A 1 98 ? -18.992 0.184 29.706 1.00 95.00 98 GLU A N 1
ATOM 810 C CA . GLU A 1 98 ? -18.980 0.672 31.089 1.00 95.00 98 GLU A CA 1
ATOM 811 C C . GLU A 1 98 ? -20.326 1.268 31.502 1.00 95.00 98 GLU A C 1
ATOM 813 O O . GLU A 1 98 ? -20.783 1.015 32.618 1.00 95.00 98 GLU A O 1
ATOM 818 N N . GLU A 1 99 ? -20.980 2.014 30.615 1.00 94.56 99 GLU A N 1
ATOM 819 C CA . GLU A 1 99 ? -22.315 2.568 30.853 1.00 94.56 99 GLU A CA 1
ATOM 820 C C . GLU A 1 99 ? -23.358 1.457 31.014 1.00 94.56 99 GLU A C 1
ATOM 822 O O . GLU A 1 99 ? -24.105 1.456 31.995 1.00 94.56 99 GLU A O 1
ATOM 827 N N . LEU A 1 100 ? -23.343 0.447 30.138 1.00 94.19 100 LEU A N 1
ATOM 828 C CA . LEU A 1 100 ? -24.221 -0.724 30.244 1.00 94.19 100 LEU A CA 1
ATOM 829 C C . LEU A 1 100 ? -23.995 -1.522 31.537 1.00 94.19 100 LEU A C 1
ATOM 831 O O . LEU A 1 100 ? -24.946 -2.059 32.101 1.00 94.19 100 LEU A O 1
ATOM 835 N N . LYS A 1 101 ? -22.756 -1.586 32.041 1.00 91.62 101 LYS A N 1
ATOM 836 C CA . LYS A 1 101 ? -22.437 -2.219 33.335 1.00 91.62 101 LYS A CA 1
ATOM 837 C C . LYS A 1 101 ? -22.900 -1.412 34.547 1.00 91.62 101 LYS A C 1
ATOM 839 O O . LYS A 1 101 ? -23.026 -2.000 35.612 1.00 91.62 101 LYS A O 1
ATOM 844 N N . ARG A 1 102 ? -23.078 -0.093 34.414 1.00 88.56 102 ARG A N 1
ATOM 845 C CA . ARG A 1 102 ? -23.562 0.800 35.486 1.00 88.56 102 ARG A CA 1
ATOM 846 C C . ARG A 1 102 ? -25.083 0.982 35.467 1.00 88.56 102 ARG A C 1
ATOM 848 O O . ARG A 1 102 ? -25.645 1.393 36.476 1.00 88.56 102 ARG A O 1
ATOM 855 N N . GLY A 1 103 ? -25.719 0.755 34.316 1.00 73.94 103 GLY A N 1
ATOM 856 C CA . GLY A 1 103 ? -27.176 0.791 34.137 1.00 73.94 103 GLY A CA 1
ATOM 857 C C . GLY A 1 103 ? -27.898 -0.513 34.506 1.00 73.94 103 GLY A C 1
ATOM 858 O O . GLY A 1 103 ? -29.127 -0.519 34.546 1.00 73.94 103 GLY A O 1
ATOM 859 N N . ASN A 1 104 ? -27.140 -1.579 34.779 1.00 52.94 104 ASN A N 1
ATOM 860 C CA . ASN A 1 104 ? -27.563 -2.803 35.470 1.00 52.94 104 ASN A CA 1
ATOM 861 C C . ASN A 1 104 ? -27.073 -2.777 36.921 1.00 52.94 104 ASN A C 1
ATOM 863 O O . ASN A 1 104 ? -27.732 -3.423 37.765 1.00 52.94 104 ASN A O 1
#

Secondary structure (DSSP, 8-state):
-PPPPSS-HHHHHHHHGGGG--SSPPHHHHHHHHHHHHHHHHHHHHHHHHHHTT-S-HHHHHHHHHHHHHHHHHHHHHHHHHHHHHHHHHHHHHHHHHHHHH--

Organism: NCBI:txid2913614

pLDDT: mean 86.39, std 10.7, range [44.28, 96.25]

Sequence (104 aa):
MKKEELIPQYLQDELREINDIRPPYSFEEITKLKDLLDHTLKQEKQLEEAEAYGAIPKEEADITNLVLTVKHFVLQESIKDAIKQLENDIEEKKRELEELKRGN

Nearest PDB structures (foldseek):
  3t6g-assembly2_D  TM=6.054E-01  e=5.550E+00  Homo sapiens
  6s1k-assembly1_K  TM=4.071E-01  e=1.673E+00  Escherichia coli str. K-12 substr. MG1655star
  5yny-assembly1_A  TM=3.353E-01  e=3.940E+00  Dermatophagoides farinae